Protein AF-A0A2Z6M7Z0-F1 (afdb_monomer)

Sequence (101 aa):
MLLRKYGGYLSNLRKEFLKKRKKGKLPKDARKALMDWWNIHYRWPYPTEEEKLQLSENTGLDIKQINNWFINQRKRHWKPSEDMRFAIMEGVSSTGMAGPL

InterPro domains:
  IPR001356 Homeodomain [PS50071] (17-80)
  IPR001356 Homeodomain [SM00389] (19-84)
  IPR001356 Homeodomain [cd00086] (29-81)
  IPR005539 ELK domain [PF03789] (1-18)
  IPR005539 ELK domain [PS51213] (1-17)
  IPR008422 KN homeodomain [PF05920] (37-76)
  IPR009057 Homedomain-like superfamily [SSF46689] (19-89)
  IPR017970 Homeobox, conserved site [PS00027] (55-78)
  IPR050224 Three Amino acid Loop Extension (TALE) homeobox [PTHR11850] (14-87)

pLDDT: mean 79.31, std 17.25, range [34.62, 97.5]

Mean predicted aligned error: 13.24 Å

Structure (mmCIF, N/CA/C/O backbone):
data_AF-A0A2Z6M7Z0-F1
#
_entry.id   AF-A0A2Z6M7Z0-F1
#
loop_
_atom_site.group_PDB
_atom_site.id
_atom_site.type_symbol
_atom_site.label_atom_id
_atom_site.label_alt_id
_atom_site.label_comp_id
_atom_site.label_asym_id
_atom_site.label_entity_id
_atom_site.label_seq_id
_atom_site.pdbx_PDB_ins_code
_atom_site.Cartn_x
_atom_site.Cartn_y
_atom_site.Cartn_z
_atom_site.occupancy
_atom_site.B_iso_or_equiv
_atom_site.auth_seq_id
_atom_site.auth_comp_id
_atom_site.auth_asym_id
_atom_site.auth_atom_id
_atom_site.pdbx_PDB_model_num
ATOM 1 N N . MET A 1 1 ? -25.093 21.716 33.603 1.00 57.25 1 MET A N 1
ATOM 2 C CA . MET A 1 1 ? -23.715 21.449 33.118 1.00 57.25 1 MET A CA 1
ATOM 3 C C . MET A 1 1 ? -23.687 20.173 32.281 1.00 57.25 1 MET A C 1
ATOM 5 O O . MET A 1 1 ? -23.552 19.079 32.821 1.00 57.25 1 MET A O 1
ATOM 9 N N . LEU A 1 2 ? -23.843 20.311 30.963 1.00 61.94 2 LEU A N 1
ATOM 10 C CA . LEU A 1 2 ? -23.897 19.193 30.010 1.00 61.94 2 LEU A CA 1
ATOM 11 C C . LEU A 1 2 ? -22.566 18.412 29.945 1.00 61.94 2 LEU A C 1
ATOM 13 O O . LEU A 1 2 ? -22.563 17.187 29.835 1.00 61.94 2 LEU A O 1
ATOM 17 N N . LEU A 1 3 ? -21.438 19.114 30.119 1.00 63.09 3 LEU A N 1
ATOM 18 C CA . LEU A 1 3 ? -20.089 18.538 30.083 1.00 63.09 3 LEU A CA 1
ATOM 19 C C . LEU A 1 3 ? -19.849 17.447 31.140 1.00 63.09 3 LEU A C 1
ATOM 21 O O . LEU A 1 3 ? -19.141 16.485 30.867 1.00 63.09 3 LEU A O 1
ATOM 25 N N . ARG A 1 4 ? -20.455 17.546 32.329 1.00 65.94 4 ARG A N 1
ATOM 26 C CA . ARG A 1 4 ? -20.256 16.568 33.415 1.00 65.94 4 ARG A CA 1
ATOM 27 C C . ARG A 1 4 ? -21.027 15.263 33.188 1.00 65.94 4 ARG A C 1
ATOM 29 O O . ARG A 1 4 ? -20.556 14.210 33.598 1.00 65.94 4 ARG A O 1
ATOM 36 N N . LYS A 1 5 ? -22.176 15.320 32.500 1.00 64.75 5 LYS A N 1
ATOM 37 C CA . LYS A 1 5 ? -22.994 14.137 32.173 1.00 64.75 5 LYS A CA 1
ATOM 38 C C . LYS A 1 5 ? -22.375 13.312 31.040 1.00 64.75 5 LYS A C 1
ATOM 40 O O . LYS A 1 5 ? -22.383 12.089 31.101 1.00 64.75 5 LYS A O 1
ATOM 45 N N . TYR A 1 6 ? -21.815 13.979 30.029 1.00 71.81 6 TYR A N 1
ATOM 46 C CA . TYR A 1 6 ? -21.262 13.315 28.842 1.00 71.81 6 TYR A CA 1
ATOM 47 C C . TYR A 1 6 ? -19.730 13.238 28.824 1.00 71.81 6 TYR A C 1
ATOM 49 O O . TYR A 1 6 ? -19.174 12.587 27.947 1.00 71.81 6 TYR A O 1
ATOM 57 N N . GLY A 1 7 ? -19.026 13.835 29.792 1.00 76.31 7 GLY A N 1
ATOM 58 C CA . GLY A 1 7 ? -17.558 13.852 29.840 1.00 76.31 7 GLY A CA 1
ATOM 59 C C . GLY A 1 7 ? -16.920 12.458 29.824 1.00 76.31 7 GLY A C 1
ATOM 60 O O . GLY A 1 7 ? -15.925 12.246 29.130 1.00 76.31 7 GLY A O 1
ATOM 61 N N . GLY A 1 8 ? -17.529 11.478 30.501 1.00 77.62 8 GLY A N 1
ATOM 62 C CA . GLY A 1 8 ? -17.097 10.076 30.442 1.00 77.62 8 GLY A CA 1
ATOM 63 C C . GLY A 1 8 ? -17.311 9.437 29.064 1.00 77.62 8 GLY A C 1
ATOM 64 O O . GLY A 1 8 ? -16.424 8.754 28.555 1.00 77.62 8 GLY A O 1
ATOM 65 N N . TYR A 1 9 ? -18.445 9.726 28.419 1.00 75.75 9 TYR A N 1
ATOM 66 C CA . TYR A 1 9 ? -18.757 9.243 27.071 1.00 75.75 9 TYR A CA 1
ATOM 67 C C . TYR A 1 9 ? -17.817 9.848 26.021 1.00 75.75 9 TYR A C 1
ATOM 69 O O . TYR A 1 9 ? -17.260 9.123 25.203 1.00 75.75 9 TYR A O 1
ATOM 77 N N . LEU A 1 10 ? -17.551 11.154 26.104 1.00 75.31 10 LEU A N 1
ATOM 78 C CA . LEU A 1 10 ? -16.599 11.859 25.241 1.00 75.31 10 LEU A CA 1
ATOM 79 C C . LEU A 1 10 ? -15.167 11.346 25.432 1.00 75.31 10 LEU A C 1
ATOM 81 O O . LEU A 1 10 ? -14.429 11.186 24.462 1.00 75.31 10 LEU A O 1
ATOM 85 N N . SER A 1 11 ? -14.780 11.036 26.671 1.00 75.50 11 SER A N 1
ATOM 86 C CA . SER A 1 11 ? -13.464 10.466 26.974 1.00 75.50 11 SER A CA 1
ATOM 87 C C . SER A 1 11 ? -13.308 9.052 26.412 1.00 75.50 11 SER A C 1
ATOM 89 O O . SER A 1 11 ? -12.255 8.727 25.864 1.00 75.50 11 SER A O 1
ATOM 91 N N . ASN A 1 12 ? -14.351 8.220 26.493 1.00 75.50 12 ASN A N 1
ATOM 92 C CA . ASN A 1 12 ? -14.356 6.895 25.871 1.00 75.50 12 ASN A CA 1
ATOM 93 C C . ASN A 1 12 ? -14.363 6.980 24.346 1.00 75.50 12 ASN A C 1
ATOM 95 O O . ASN A 1 12 ? -13.573 6.293 23.710 1.00 75.50 12 ASN A O 1
ATOM 99 N N . LEU A 1 13 ? -15.175 7.862 23.764 1.00 73.81 13 LEU A N 1
ATOM 100 C CA . LEU A 1 13 ? -15.220 8.073 22.321 1.00 73.81 13 LEU A CA 1
ATOM 101 C C . LEU A 1 13 ? -13.848 8.516 21.796 1.00 73.81 13 LEU A C 1
ATOM 103 O O . LEU A 1 13 ? -13.331 7.953 20.836 1.00 73.81 13 LEU A O 1
ATOM 107 N N . ARG A 1 14 ? -13.190 9.448 22.497 1.00 72.94 14 ARG A N 1
ATOM 108 C CA . ARG A 1 14 ? -11.826 9.883 22.179 1.00 72.94 14 ARG A CA 1
ATOM 109 C C . ARG A 1 14 ? -10.810 8.743 22.303 1.00 72.94 14 ARG A C 1
ATOM 111 O O . ARG A 1 14 ? -9.930 8.634 21.457 1.00 72.94 14 ARG A O 1
ATOM 118 N N . LYS A 1 15 ? -10.931 7.874 23.313 1.00 73.31 15 LYS A N 1
ATOM 119 C CA . LYS A 1 15 ? -10.087 6.672 23.452 1.00 73.31 15 LYS A CA 1
ATOM 120 C C . LYS A 1 15 ? -10.325 5.653 22.335 1.00 73.31 15 LYS A C 1
ATOM 122 O O . LYS A 1 15 ? -9.355 5.063 21.874 1.00 73.31 15 LYS A O 1
ATOM 127 N N . GLU A 1 16 ? -11.563 5.463 21.885 1.00 69.69 16 GLU A N 1
ATOM 128 C CA . GLU A 1 16 ? -11.886 4.589 20.749 1.00 69.69 16 GLU A CA 1
ATOM 129 C C . GLU A 1 16 ? -11.329 5.148 19.431 1.00 69.69 16 GLU A C 1
ATOM 131 O O . GLU A 1 16 ? -10.698 4.405 18.685 1.00 69.69 16 GLU A O 1
ATOM 136 N N . PHE A 1 17 ? -11.436 6.459 19.187 1.00 64.25 17 PHE A N 1
ATOM 137 C CA . PHE A 1 17 ? -10.803 7.100 18.023 1.00 64.25 17 PHE A CA 1
ATOM 138 C C . PHE A 1 17 ? -9.266 7.063 18.078 1.00 64.25 17 PHE A C 1
ATOM 140 O O . PHE A 1 17 ? -8.611 6.932 17.047 1.00 64.25 17 PHE A O 1
ATOM 147 N N . LEU A 1 18 ? -8.672 7.146 19.275 1.00 65.25 18 LEU A N 1
ATOM 148 C CA . LEU A 1 18 ? -7.217 7.082 19.480 1.00 65.25 18 LEU A CA 1
ATOM 149 C C . LEU A 1 18 ? -6.665 5.653 19.570 1.00 65.25 18 LEU A C 1
ATOM 151 O O . LEU A 1 18 ? -5.442 5.472 19.538 1.00 65.25 18 LEU A O 1
ATOM 155 N N . LYS A 1 19 ? -7.518 4.624 19.674 1.00 60.44 19 LYS A N 1
ATOM 156 C CA . LYS A 1 19 ? -7.095 3.222 19.588 1.00 60.44 19 LYS A CA 1
ATOM 157 C C . LYS A 1 19 ? -6.613 2.960 18.164 1.00 60.44 19 LYS A C 1
ATOM 159 O O . LYS A 1 19 ? -7.364 2.520 17.297 1.00 60.44 19 LYS A O 1
ATOM 164 N N . LYS A 1 20 ? -5.312 3.168 17.936 1.00 58.06 20 LYS A N 1
ATOM 165 C CA . LYS A 1 20 ? -4.605 2.606 16.781 1.00 58.06 20 LYS A CA 1
ATOM 166 C C . LYS A 1 20 ? -4.984 1.130 16.691 1.00 58.06 20 LYS A C 1
ATOM 168 O O . LYS A 1 20 ? -4.709 0.364 17.620 1.00 58.06 20 LYS A O 1
ATOM 173 N N . ARG A 1 21 ? -5.665 0.749 15.603 1.00 60.53 21 ARG A N 1
ATOM 174 C CA . ARG A 1 21 ? -6.108 -0.631 15.368 1.00 60.53 21 ARG A CA 1
ATOM 175 C C . ARG A 1 21 ? -4.924 -1.565 15.619 1.00 60.53 21 ARG A C 1
ATOM 177 O O . ARG A 1 21 ? -3.824 -1.311 15.126 1.00 60.53 21 ARG A O 1
ATOM 184 N N . LYS A 1 22 ? -5.140 -2.606 16.435 1.00 54.44 22 LYS A N 1
ATOM 185 C CA . LYS A 1 22 ? -4.101 -3.578 16.816 1.00 54.44 22 LYS A CA 1
ATOM 186 C C . LYS A 1 22 ? -3.305 -4.010 15.577 1.00 54.44 22 LYS A C 1
ATOM 188 O O . LYS A 1 22 ? -3.906 -4.273 14.536 1.00 54.44 22 LYS A O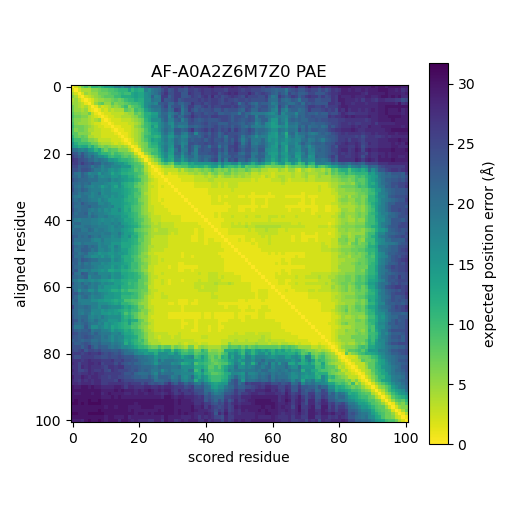 1
ATOM 193 N N . LYS A 1 23 ? -1.975 -4.115 15.723 1.00 56.62 23 LYS A N 1
ATOM 194 C CA . LYS A 1 23 ? -1.034 -4.740 14.770 1.00 56.62 23 LYS A CA 1
ATOM 195 C C . LYS A 1 23 ? -1.535 -6.151 14.424 1.00 56.62 23 LYS A C 1
ATOM 197 O O . LYS A 1 23 ? -1.204 -7.125 15.088 1.00 56.62 23 LYS A O 1
ATOM 202 N N . GLY A 1 24 ? -2.390 -6.243 13.420 1.00 65.94 24 GLY A N 1
ATOM 203 C CA . GLY A 1 24 ? -2.944 -7.473 12.878 1.00 65.94 24 GLY A CA 1
ATOM 204 C C . GLY A 1 24 ? -2.788 -7.472 11.365 1.00 65.94 24 GLY A C 1
ATOM 205 O O . GLY A 1 24 ? -2.361 -6.479 10.771 1.00 65.94 24 GLY A O 1
ATOM 206 N N . LYS A 1 25 ? -3.120 -8.596 10.725 1.00 74.19 25 LYS A N 1
ATOM 207 C CA . LYS A 1 25 ? -3.183 -8.674 9.259 1.00 74.19 25 LYS A CA 1
ATOM 208 C C . LYS A 1 25 ? -4.086 -7.548 8.733 1.00 74.19 25 LYS A C 1
ATOM 210 O O . LYS A 1 25 ? -5.109 -7.251 9.346 1.00 74.19 25 LYS A O 1
ATOM 215 N N . LEU A 1 26 ? -3.716 -6.952 7.596 1.00 84.75 26 LEU A N 1
ATOM 216 C CA . LEU A 1 26 ? -4.537 -5.923 6.948 1.00 84.75 26 LEU A CA 1
ATOM 217 C C . LEU A 1 26 ? -5.978 -6.429 6.724 1.00 84.75 26 LEU A C 1
ATOM 219 O O . LEU A 1 26 ? -6.152 -7.636 6.478 1.00 84.75 26 LEU A O 1
ATOM 223 N N . PRO A 1 27 ? -6.995 -5.546 6.779 1.00 88.38 27 PRO A N 1
ATOM 224 C CA . PRO A 1 27 ? -8.363 -5.886 6.391 1.00 88.38 27 PRO A CA 1
ATOM 225 C C . PRO A 1 27 ? -8.398 -6.588 5.026 1.00 88.38 27 PRO A C 1
ATOM 227 O O . PRO A 1 27 ? -7.548 -6.330 4.170 1.00 88.38 27 PRO A O 1
ATOM 230 N N . LYS A 1 28 ? -9.341 -7.519 4.824 1.00 87.44 28 LYS A N 1
ATOM 231 C CA . LYS A 1 28 ? -9.428 -8.284 3.567 1.00 87.44 28 LYS A CA 1
ATOM 232 C C . LYS A 1 28 ? -9.636 -7.362 2.365 1.00 87.44 28 LYS A C 1
ATOM 234 O O . LYS A 1 28 ? -8.917 -7.516 1.384 1.00 87.44 28 LYS A O 1
ATOM 239 N N . ASP A 1 29 ? -10.510 -6.375 2.508 1.00 89.81 29 ASP A N 1
ATOM 240 C CA . ASP A 1 29 ? -10.848 -5.429 1.440 1.00 89.81 29 ASP A CA 1
ATOM 241 C C . ASP A 1 29 ? -9.659 -4.527 1.101 1.00 89.81 29 ASP A C 1
ATOM 243 O O . ASP A 1 29 ? -9.281 -4.405 -0.060 1.00 89.81 29 ASP A O 1
ATOM 247 N N . ALA A 1 30 ? -8.967 -4.021 2.128 1.00 92.62 30 ALA A N 1
ATOM 248 C CA . ALA A 1 30 ? -7.729 -3.266 1.954 1.00 92.62 30 ALA A CA 1
ATOM 249 C C . ALA A 1 30 ? -6.656 -4.079 1.211 1.00 92.62 30 ALA A C 1
ATOM 251 O O . ALA A 1 30 ? -6.002 -3.578 0.302 1.00 92.62 30 ALA A O 1
ATOM 252 N N . ARG A 1 31 ? -6.491 -5.366 1.553 1.00 93.19 31 ARG A N 1
ATOM 253 C CA . ARG A 1 31 ? -5.564 -6.253 0.833 1.00 93.19 31 ARG A CA 1
ATOM 254 C C . ARG A 1 31 ? -5.988 -6.457 -0.620 1.00 93.19 31 ARG A C 1
ATOM 256 O O . ARG A 1 31 ? -5.111 -6.523 -1.473 1.00 93.19 31 ARG A O 1
ATOM 263 N N . LYS A 1 32 ? -7.291 -6.588 -0.887 1.00 95.44 32 LYS A N 1
ATOM 264 C CA . LYS A 1 32 ? -7.810 -6.752 -2.247 1.00 95.44 32 LYS A CA 1
ATOM 265 C C . LYS A 1 32 ? -7.465 -5.531 -3.099 1.00 95.44 32 LYS A C 1
ATOM 267 O O . LYS A 1 32 ? -6.844 -5.706 -4.133 1.00 95.44 32 LYS A O 1
ATOM 272 N N . ALA A 1 33 ? -7.745 -4.323 -2.612 1.00 95.62 33 ALA A N 1
ATOM 273 C CA . ALA A 1 33 ? -7.421 -3.088 -3.328 1.00 95.62 33 ALA A CA 1
ATOM 274 C C . ALA A 1 33 ? -5.917 -2.957 -3.638 1.00 95.62 33 ALA A C 1
ATOM 276 O O . ALA A 1 33 ? -5.535 -2.640 -4.761 1.00 95.62 33 ALA A O 1
ATOM 277 N N . LEU A 1 34 ? -5.052 -3.276 -2.666 1.00 96.69 34 LEU A N 1
ATOM 278 C CA . LEU A 1 34 ? -3.599 -3.275 -2.877 1.00 96.69 34 LEU A CA 1
ATOM 279 C C . LEU A 1 34 ? -3.155 -4.321 -3.914 1.00 96.69 34 LEU A C 1
ATOM 281 O O . LEU A 1 34 ? -2.260 -4.049 -4.713 1.00 96.69 34 LEU A O 1
ATOM 285 N N . MET A 1 35 ? -3.779 -5.504 -3.924 1.00 96.56 35 MET A N 1
ATOM 286 C CA . MET A 1 35 ? -3.505 -6.535 -4.931 1.00 96.56 35 MET A CA 1
ATOM 287 C C . MET A 1 35 ? -4.022 -6.170 -6.317 1.00 96.56 35 MET A C 1
ATOM 289 O O . MET A 1 35 ? -3.355 -6.470 -7.301 1.00 96.56 35 MET A O 1
ATOM 293 N N . ASP A 1 36 ? -5.176 -5.517 -6.405 1.00 97.38 36 ASP A N 1
ATOM 294 C CA . ASP A 1 36 ? -5.731 -5.066 -7.678 1.00 97.38 36 ASP A CA 1
ATOM 295 C C . ASP A 1 36 ? -4.767 -4.062 -8.335 1.00 97.38 36 ASP A C 1
ATOM 297 O O . ASP A 1 36 ? -4.366 -4.262 -9.482 1.00 97.38 36 ASP A O 1
ATOM 301 N N . TRP A 1 37 ? -4.282 -3.066 -7.578 1.00 97.50 37 TRP A N 1
ATOM 302 C CA . TRP A 1 37 ? -3.255 -2.137 -8.070 1.00 97.50 37 TRP A CA 1
ATOM 303 C C . TRP A 1 37 ? -1.960 -2.871 -8.454 1.00 97.50 37 TRP A C 1
ATOM 305 O O . TRP A 1 37 ? -1.397 -2.624 -9.520 1.00 97.50 37 TRP A O 1
ATOM 315 N N . TRP A 1 38 ? -1.507 -3.809 -7.613 1.00 96.62 38 TRP A N 1
ATOM 316 C CA . TRP A 1 38 ? -0.299 -4.607 -7.846 1.00 96.62 38 TRP A CA 1
ATOM 317 C C . TRP A 1 38 ? -0.343 -5.395 -9.155 1.00 96.62 38 TRP A C 1
ATOM 319 O O . TRP A 1 38 ? 0.652 -5.441 -9.871 1.00 96.62 38 TRP A O 1
ATOM 329 N N . ASN A 1 39 ? -1.475 -6.028 -9.461 1.00 95.50 39 ASN A N 1
ATOM 330 C CA . ASN A 1 39 ? -1.621 -6.851 -10.659 1.00 95.50 39 ASN A CA 1
ATOM 331 C C . ASN A 1 39 ? -1.564 -6.002 -11.932 1.00 95.50 39 ASN A C 1
ATOM 333 O O . ASN A 1 39 ? -0.935 -6.410 -12.905 1.00 95.50 39 ASN A O 1
ATOM 337 N N . ILE A 1 40 ? -2.163 -4.808 -11.900 1.00 96.19 40 ILE A N 1
ATOM 338 C CA . ILE A 1 40 ? -2.111 -3.845 -13.009 1.00 96.19 40 ILE A CA 1
ATOM 339 C C . ILE A 1 40 ? -0.668 -3.366 -13.229 1.00 96.19 40 ILE A C 1
ATOM 341 O O . ILE A 1 40 ? -0.197 -3.300 -14.362 1.00 96.19 40 ILE A O 1
ATOM 345 N N . HIS A 1 41 ? 0.065 -3.110 -12.144 1.00 95.12 41 HIS A N 1
ATOM 346 C CA . HIS A 1 41 ? 1.422 -2.558 -12.178 1.00 95.12 41 HIS A CA 1
ATOM 347 C C . HIS A 1 41 ? 2.511 -3.610 -11.939 1.00 95.12 41 HIS A C 1
ATOM 349 O O . HIS A 1 41 ? 3.615 -3.272 -11.519 1.00 95.12 41 HIS A O 1
ATOM 355 N N . TYR A 1 42 ? 2.246 -4.892 -12.217 1.00 92.88 42 TYR A N 1
ATOM 356 C CA . TYR A 1 42 ? 3.180 -5.973 -11.873 1.00 92.88 42 TYR A CA 1
ATOM 357 C C . TYR A 1 42 ? 4.555 -5.800 -12.528 1.00 92.88 42 TYR A C 1
ATOM 359 O O . TYR A 1 42 ? 5.580 -6.168 -11.950 1.00 92.88 42 TYR A O 1
ATOM 367 N N . ARG A 1 43 ? 4.580 -5.209 -13.730 1.00 89.31 43 ARG A N 1
ATOM 368 C CA . ARG A 1 43 ? 5.819 -4.905 -14.445 1.00 89.31 43 ARG A CA 1
ATOM 369 C C . ARG A 1 43 ? 6.672 -3.931 -13.632 1.00 89.31 43 ARG A C 1
ATOM 371 O O . ARG A 1 43 ? 7.818 -4.251 -13.355 1.00 89.31 43 ARG A O 1
ATOM 378 N N . TRP A 1 44 ? 6.107 -2.815 -13.172 1.00 91.81 44 TRP A N 1
ATOM 379 C CA . TRP A 1 44 ? 6.807 -1.808 -12.367 1.00 91.81 44 TRP A CA 1
ATOM 380 C C . TRP A 1 44 ? 6.010 -1.435 -11.103 1.00 91.81 44 TRP A C 1
ATOM 382 O O . TRP A 1 44 ? 5.318 -0.417 -11.074 1.00 91.81 44 TRP A O 1
ATOM 392 N N . PRO A 1 45 ? 6.090 -2.243 -10.030 1.00 94.75 45 PRO A N 1
ATOM 393 C CA . PRO A 1 45 ? 5.208 -2.110 -8.872 1.00 94.75 45 PRO A CA 1
ATOM 394 C C . PRO A 1 45 ? 5.733 -1.078 -7.861 1.00 94.75 45 PRO A C 1
ATOM 396 O O . PRO A 1 45 ? 5.971 -1.385 -6.683 1.00 94.75 45 PRO A O 1
ATOM 399 N N . TYR A 1 46 ? 5.950 0.149 -8.330 1.00 95.38 46 TYR A N 1
ATOM 400 C CA . TYR A 1 46 ? 6.369 1.305 -7.540 1.00 95.38 46 TYR A CA 1
ATOM 401 C C . TYR A 1 46 ? 5.305 2.399 -7.661 1.00 95.38 46 TYR A C 1
ATOM 403 O O . TYR A 1 46 ? 5.373 3.180 -8.604 1.00 95.3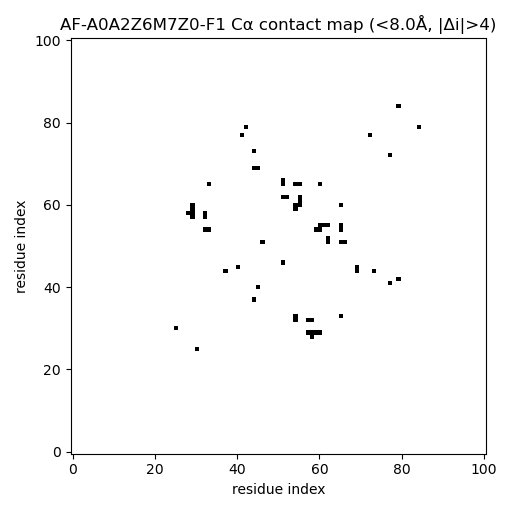8 46 TYR A O 1
ATOM 411 N N . PRO A 1 47 ? 4.328 2.446 -6.738 1.00 95.56 47 PRO A N 1
ATOM 412 C CA . PRO A 1 47 ? 3.297 3.474 -6.783 1.00 95.56 47 PRO A CA 1
ATOM 413 C C . PRO A 1 47 ? 3.900 4.861 -6.543 1.00 95.56 47 PRO A C 1
ATOM 415 O O . PRO A 1 47 ? 4.814 4.994 -5.714 1.00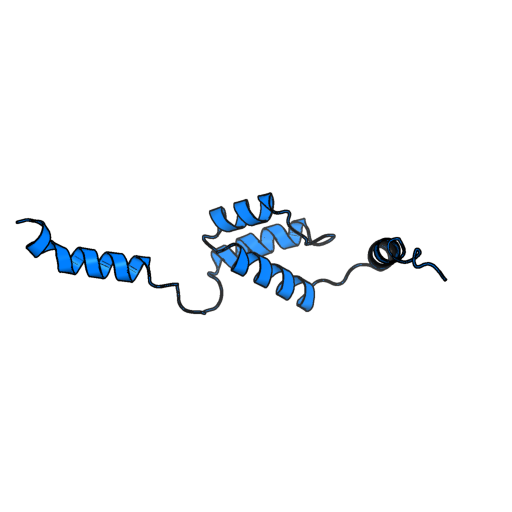 95.56 47 PRO A O 1
ATOM 418 N N . THR A 1 48 ? 3.374 5.879 -7.225 1.00 96.94 48 THR A N 1
ATOM 419 C CA . THR A 1 48 ? 3.708 7.289 -6.965 1.00 96.94 48 THR A CA 1
ATOM 420 C C . THR A 1 48 ? 3.152 7.747 -5.614 1.00 96.94 48 THR A C 1
ATOM 422 O O . THR A 1 48 ? 2.413 7.020 -4.943 1.00 96.94 48 THR A O 1
ATOM 425 N N . GLU A 1 49 ? 3.518 8.949 -5.166 1.00 95.38 49 GLU A N 1
ATOM 426 C CA . GLU A 1 49 ? 2.971 9.499 -3.919 1.00 95.38 49 GLU A CA 1
ATOM 427 C C . GLU A 1 49 ? 1.456 9.728 -4.013 1.00 95.38 49 GLU A C 1
ATOM 429 O O . GLU A 1 49 ? 0.725 9.418 -3.071 1.00 95.38 49 GLU A O 1
ATOM 434 N N . GLU A 1 50 ? 0.967 10.165 -5.173 1.00 96.19 50 GLU A N 1
ATOM 435 C CA . GLU A 1 50 ? -0.460 10.344 -5.450 1.00 96.19 50 GLU A CA 1
ATOM 436 C C . GLU A 1 50 ? -1.206 9.007 -5.402 1.00 96.19 50 GLU A C 1
ATOM 438 O O . GLU A 1 50 ? -2.256 8.903 -4.769 1.00 96.19 50 GLU A O 1
ATOM 443 N N . GLU A 1 51 ? -0.650 7.951 -6.000 1.00 96.50 51 GLU A N 1
ATOM 444 C CA . GLU A 1 51 ? -1.261 6.618 -5.965 1.00 96.50 51 GLU A CA 1
ATOM 445 C C . GLU A 1 51 ? -1.273 6.034 -4.549 1.00 96.50 51 GLU A C 1
ATOM 447 O O . GLU A 1 51 ? -2.255 5.415 -4.133 1.00 96.50 51 GLU A O 1
ATOM 452 N N . LYS A 1 52 ? -0.211 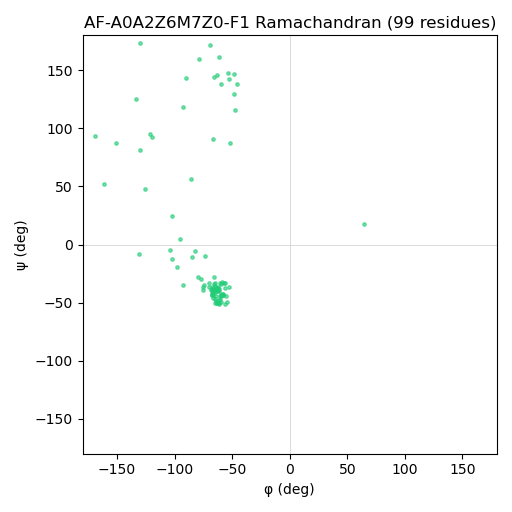6.258 -3.763 1.00 96.44 52 LYS A N 1
ATOM 453 C CA . LYS A 1 52 ? -0.196 5.877 -2.342 1.00 96.44 52 LYS A CA 1
ATOM 454 C C . LYS A 1 52 ? -1.288 6.605 -1.566 1.00 96.44 52 LYS A C 1
ATOM 456 O O . LYS A 1 52 ? -1.921 5.980 -0.714 1.00 96.44 52 LYS A O 1
ATOM 461 N N . LEU A 1 53 ? -1.515 7.888 -1.854 1.00 95.31 53 LEU A N 1
ATOM 462 C CA . LEU A 1 53 ? -2.571 8.673 -1.220 1.00 95.31 53 LEU A CA 1
ATOM 463 C C . LEU A 1 53 ? -3.959 8.138 -1.580 1.00 95.31 53 LEU A C 1
ATOM 465 O O . LEU A 1 53 ? -4.747 7.857 -0.680 1.00 95.31 53 LEU A O 1
ATOM 469 N N . GLN A 1 54 ? -4.218 7.869 -2.860 1.00 96.38 54 GLN A N 1
ATOM 470 C CA . GLN A 1 54 ? -5.474 7.258 -3.310 1.00 96.38 54 GLN A CA 1
ATOM 471 C C . GLN A 1 54 ? -5.709 5.886 -2.662 1.00 96.38 54 GLN A C 1
ATOM 473 O O . GLN A 1 54 ? -6.807 5.574 -2.204 1.00 96.38 54 GLN A O 1
ATOM 478 N N . LEU A 1 55 ? -4.669 5.053 -2.566 1.00 95.62 55 LEU A N 1
ATOM 479 C CA . LEU A 1 55 ? -4.755 3.763 -1.881 1.00 95.62 55 LEU A CA 1
ATOM 480 C C . LEU A 1 55 ? -5.024 3.937 -0.379 1.00 95.62 55 LEU A C 1
ATOM 482 O O . LEU A 1 55 ? -5.764 3.140 0.198 1.00 95.62 55 LEU A O 1
ATOM 486 N N . SER A 1 56 ? -4.468 4.968 0.257 1.00 94.12 56 SER A N 1
ATOM 487 C CA . SER A 1 56 ? -4.734 5.311 1.662 1.00 94.12 56 SER A CA 1
ATOM 488 C C . SER A 1 56 ? -6.190 5.695 1.871 1.00 94.12 56 SER A C 1
ATOM 490 O O . SER A 1 56 ? -6.846 5.127 2.744 1.00 94.12 56 SER A O 1
ATOM 492 N N . GLU A 1 57 ? -6.721 6.584 1.035 1.00 93.62 57 GLU A N 1
ATOM 493 C CA . GLU A 1 57 ? -8.124 7.003 1.075 1.00 93.62 57 GLU A CA 1
ATOM 494 C C . GLU A 1 57 ? -9.072 5.819 0.857 1.00 93.62 57 GLU A C 1
ATOM 496 O O . GLU A 1 57 ? -9.986 5.598 1.651 1.00 93.62 57 GLU A O 1
ATOM 501 N N . ASN A 1 58 ? -8.794 4.986 -0.149 1.00 93.25 58 ASN A N 1
ATOM 502 C CA . ASN A 1 58 ? -9.645 3.849 -0.503 1.00 93.25 58 ASN A CA 1
ATOM 503 C C . ASN A 1 58 ? -9.614 2.720 0.536 1.00 93.25 58 ASN A C 1
ATOM 505 O O . ASN A 1 58 ? -10.605 2.015 0.725 1.00 93.25 58 ASN A O 1
ATOM 509 N N . THR A 1 59 ? -8.472 2.499 1.195 1.00 92.44 59 THR A N 1
ATOM 510 C CA . THR A 1 59 ? -8.298 1.370 2.128 1.00 92.44 59 THR A CA 1
ATOM 511 C C . THR A 1 59 ? -8.379 1.756 3.604 1.00 92.44 59 THR A C 1
ATOM 513 O O . THR A 1 59 ? -8.456 0.868 4.461 1.00 92.44 59 THR A O 1
ATOM 516 N N . GLY A 1 60 ? -8.335 3.054 3.918 1.00 91.25 60 GLY A N 1
ATOM 517 C CA . GLY A 1 60 ? -8.214 3.577 5.280 1.00 91.25 60 GLY A CA 1
ATOM 518 C C . GLY A 1 60 ? -6.894 3.208 5.966 1.00 91.25 60 GLY A C 1
ATOM 519 O O . GLY A 1 60 ? -6.814 3.216 7.197 1.00 91.25 60 GLY A O 1
ATOM 520 N N . LEU A 1 61 ? -5.881 2.800 5.196 1.00 92.12 61 LEU A N 1
ATOM 521 C CA . LEU A 1 61 ? -4.556 2.460 5.703 1.00 92.12 61 LEU A CA 1
ATOM 522 C C . LEU A 1 61 ? -3.657 3.687 5.712 1.00 92.12 61 LEU A C 1
ATOM 524 O O . LEU A 1 61 ? -3.659 4.466 4.773 1.00 92.12 61 LEU A O 1
ATOM 528 N N . ASP A 1 62 ? -2.806 3.790 6.728 1.00 91.44 62 ASP A N 1
ATOM 529 C CA . ASP A 1 62 ? -1.751 4.799 6.742 1.00 91.44 62 ASP A CA 1
ATOM 530 C C . ASP A 1 62 ? -0.764 4.564 5.583 1.00 91.44 62 ASP A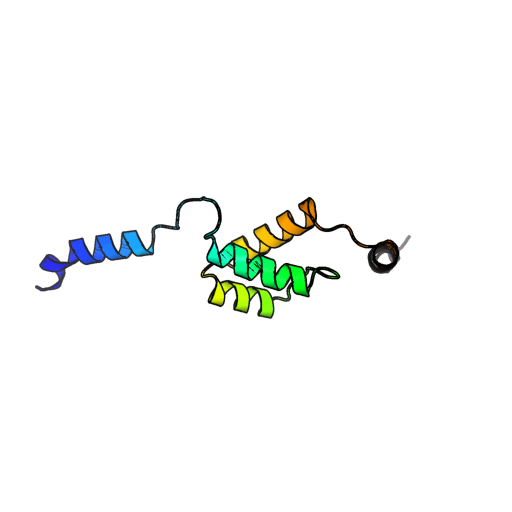 C 1
ATOM 532 O O . ASP A 1 62 ? -0.424 3.418 5.256 1.00 91.44 62 ASP A O 1
ATOM 536 N N . ILE A 1 63 ? -0.223 5.643 5.017 1.00 91.81 63 ILE A N 1
ATOM 537 C CA . ILE A 1 63 ? 0.764 5.616 3.927 1.00 91.81 63 ILE A CA 1
ATOM 538 C C . ILE A 1 63 ? 1.951 4.720 4.291 1.00 91.81 63 ILE A C 1
ATOM 540 O O . ILE A 1 63 ? 2.453 3.947 3.472 1.00 91.81 63 ILE A O 1
ATOM 544 N N . LYS A 1 64 ? 2.365 4.722 5.564 1.00 90.75 64 LYS A N 1
ATOM 545 C CA . LYS A 1 64 ? 3.410 3.817 6.061 1.00 90.75 64 LYS A CA 1
ATOM 546 C C . LYS A 1 64 ? 3.032 2.339 5.924 1.00 90.75 64 LYS A C 1
ATOM 548 O O . LYS A 1 64 ? 3.897 1.509 5.641 1.00 90.75 64 LYS A O 1
ATOM 553 N N . GLN A 1 65 ? 1.772 1.976 6.156 1.00 93.00 65 GLN A N 1
ATOM 554 C CA . GLN A 1 65 ? 1.297 0.598 6.002 1.00 93.00 65 GLN A CA 1
ATOM 555 C C . GLN A 1 65 ? 1.288 0.183 4.530 1.00 93.00 65 GLN A C 1
ATOM 557 O O . GLN A 1 65 ? 1.703 -0.936 4.230 1.00 93.00 65 GLN A O 1
ATOM 562 N N . ILE A 1 66 ? 0.901 1.092 3.636 1.00 94.94 66 ILE A N 1
ATOM 563 C CA . ILE A 1 66 ? 0.931 0.892 2.182 1.00 94.94 66 ILE A CA 1
ATOM 564 C C . ILE A 1 66 ? 2.369 0.690 1.702 1.00 94.94 66 ILE A C 1
ATOM 566 O O . ILE A 1 66 ? 2.673 -0.330 1.084 1.00 94.94 66 ILE A O 1
ATOM 570 N N . ASN A 1 67 ? 3.286 1.580 2.088 1.00 94.81 67 ASN A N 1
ATOM 571 C CA . ASN A 1 67 ? 4.712 1.463 1.772 1.00 94.81 67 ASN A CA 1
ATOM 572 C C . ASN A 1 67 ? 5.289 0.118 2.231 1.00 94.81 67 ASN A C 1
ATOM 574 O O . ASN A 1 67 ? 5.911 -0.605 1.451 1.00 94.81 67 ASN A O 1
ATOM 578 N N . ASN A 1 68 ? 5.032 -0.259 3.485 1.00 94.62 68 ASN A N 1
ATOM 579 C CA . ASN A 1 68 ? 5.486 -1.540 4.023 1.00 94.62 68 ASN A CA 1
ATOM 580 C C . ASN A 1 68 ? 4.881 -2.732 3.283 1.00 94.62 68 ASN A C 1
ATOM 582 O O . ASN A 1 68 ? 5.551 -3.754 3.120 1.00 94.62 68 ASN A O 1
ATOM 586 N N . TRP A 1 69 ? 3.623 -2.634 2.857 1.00 95.75 69 TRP A N 1
ATOM 587 C CA . TRP A 1 69 ? 2.987 -3.688 2.087 1.00 95.75 69 TRP A CA 1
ATOM 588 C C . TRP A 1 69 ? 3.678 -3.861 0.736 1.00 95.75 69 TRP A C 1
ATOM 590 O O . TRP A 1 69 ? 4.118 -4.968 0.444 1.00 95.75 69 TRP A O 1
ATOM 600 N N . PHE A 1 70 ? 3.890 -2.782 -0.023 1.00 96.69 70 PHE A N 1
ATOM 601 C CA . PHE A 1 70 ? 4.543 -2.845 -1.335 1.00 96.69 70 PHE A CA 1
ATOM 602 C C . PHE A 1 70 ? 5.996 -3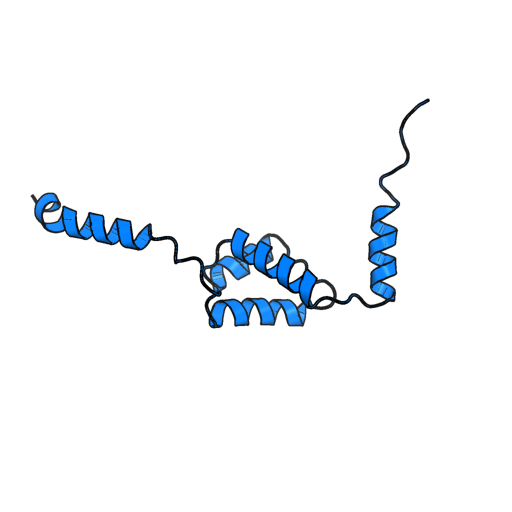.317 -1.266 1.00 96.69 70 PHE A C 1
ATOM 604 O O . PHE A 1 70 ? 6.413 -4.133 -2.088 1.00 96.69 70 PHE A O 1
ATOM 611 N N . ILE A 1 71 ? 6.759 -2.880 -0.259 1.00 94.88 71 ILE A N 1
ATOM 612 C CA . ILE A 1 71 ? 8.128 -3.370 -0.026 1.00 94.88 71 ILE A CA 1
ATOM 613 C C . ILE A 1 71 ? 8.121 -4.886 0.207 1.00 94.88 71 ILE A C 1
ATOM 615 O O . ILE A 1 71 ? 8.873 -5.626 -0.431 1.00 94.88 71 ILE A O 1
ATOM 619 N N . ASN A 1 72 ? 7.254 -5.367 1.102 1.00 95.06 72 ASN A N 1
ATOM 620 C CA . ASN A 1 72 ? 7.158 -6.794 1.399 1.00 95.06 72 ASN A CA 1
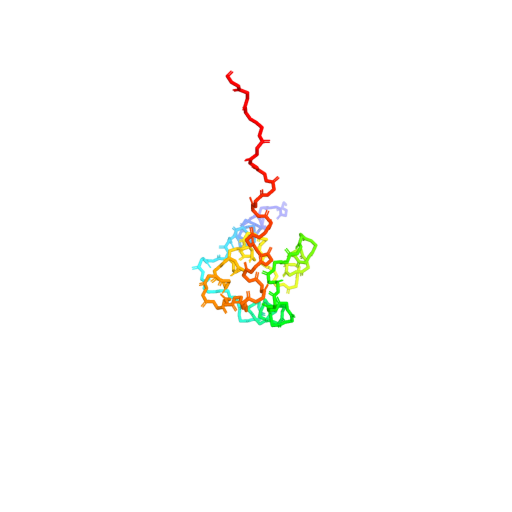ATOM 621 C C . ASN A 1 72 ? 6.623 -7.600 0.211 1.00 95.06 72 ASN A C 1
ATOM 623 O O . ASN A 1 72 ? 7.077 -8.722 -0.013 1.00 95.06 72 ASN A O 1
ATOM 627 N N . GLN A 1 73 ? 5.683 -7.038 -0.546 1.00 96.00 73 GLN A N 1
ATOM 628 C CA . GLN A 1 73 ? 5.082 -7.674 -1.708 1.00 96.00 73 GLN A CA 1
ATOM 629 C C . GLN A 1 73 ? 6.113 -7.844 -2.829 1.00 96.00 73 GLN A C 1
ATOM 631 O O . GLN A 1 73 ? 6.277 -8.961 -3.321 1.00 96.00 73 GLN A O 1
ATOM 636 N N . ARG A 1 74 ? 6.901 -6.799 -3.139 1.00 95.94 74 ARG A N 1
ATOM 637 C CA . ARG A 1 74 ? 8.047 -6.893 -4.063 1.00 95.94 74 ARG A CA 1
ATOM 638 C C . ARG A 1 74 ? 9.037 -7.954 -3.634 1.00 95.94 74 ARG A C 1
ATOM 640 O O . ARG A 1 74 ? 9.325 -8.858 -4.411 1.00 95.94 74 ARG A O 1
ATOM 647 N N . LYS A 1 75 ? 9.476 -7.914 -2.376 1.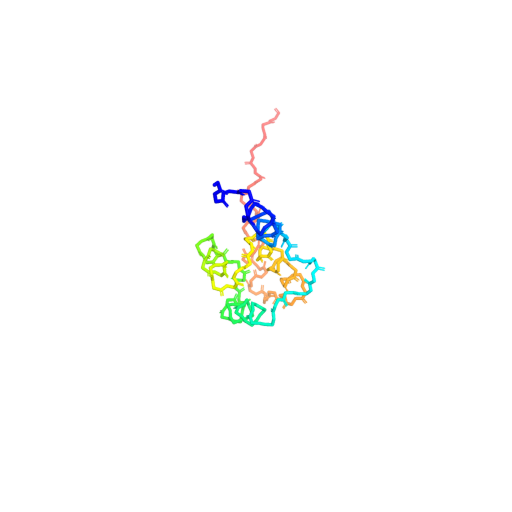00 92.88 75 LYS A N 1
ATOM 648 C CA . LYS A 1 75 ? 10.444 -8.883 -1.847 1.00 92.88 75 LYS A CA 1
ATOM 649 C C . LYS A 1 75 ? 9.983 -10.341 -1.989 1.00 92.88 75 LYS A C 1
ATOM 651 O O . LYS A 1 75 ? 10.818 -11.225 -2.138 1.00 92.88 75 LYS A O 1
ATOM 656 N N . ARG A 1 76 ? 8.676 -10.605 -1.895 1.00 94.00 76 ARG A N 1
ATOM 657 C CA . ARG A 1 76 ? 8.117 -11.968 -1.913 1.00 94.00 76 ARG A CA 1
ATOM 658 C C . ARG A 1 76 ? 7.708 -12.451 -3.302 1.00 94.00 76 ARG A C 1
ATOM 660 O O . ARG A 1 76 ? 7.808 -13.644 -3.568 1.00 94.00 76 ARG A O 1
ATOM 667 N N . HIS A 1 77 ? 7.206 -11.557 -4.152 1.00 93.50 77 HIS A N 1
ATOM 668 C CA . HIS A 1 77 ? 6.445 -11.946 -5.345 1.00 93.50 77 HIS A CA 1
ATOM 669 C C . HIS A 1 77 ? 6.900 -11.273 -6.640 1.00 93.50 77 HIS A C 1
ATOM 671 O O . HIS A 1 77 ? 6.422 -11.654 -7.710 1.00 93.50 77 HIS A O 1
ATOM 677 N N . TRP A 1 78 ? 7.800 -10.292 -6.581 1.00 92.50 78 TRP A N 1
ATOM 678 C CA . TRP A 1 78 ? 8.277 -9.627 -7.786 1.00 92.50 78 TRP A CA 1
ATOM 679 C C . TRP A 1 78 ? 9.548 -10.285 -8.307 1.00 92.50 78 TRP A C 1
ATOM 681 O O . TRP A 1 78 ? 10.571 -10.329 -7.624 1.00 92.50 78 TRP A O 1
ATOM 691 N N . LYS A 1 79 ? 9.454 -10.810 -9.528 1.00 87.44 79 LYS A N 1
ATOM 692 C CA . LYS A 1 79 ? 10.571 -11.367 -10.286 1.00 87.44 79 LYS A CA 1
ATOM 693 C C . LYS A 1 79 ? 10.660 -10.578 -11.594 1.00 87.44 79 LYS A C 1
ATOM 695 O O . LYS A 1 79 ? 9.902 -10.890 -12.510 1.00 87.44 79 LYS A O 1
ATOM 700 N N . PRO A 1 80 ? 11.500 -9.531 -11.671 1.00 78.25 80 PRO A N 1
ATOM 701 C CA . PRO A 1 80 ? 11.653 -8.777 -12.908 1.00 78.25 80 PRO A CA 1
ATOM 702 C C . PRO A 1 80 ? 12.142 -9.707 -14.025 1.00 78.25 80 PRO A C 1
ATOM 704 O O . PRO A 1 80 ? 13.006 -10.558 -13.787 1.00 78.25 80 PRO A O 1
ATOM 707 N N . SER A 1 81 ? 11.570 -9.558 -15.222 1.00 73.00 81 SER A N 1
ATOM 708 C CA . SER A 1 81 ? 12.038 -10.252 -16.426 1.00 73.00 81 SER A CA 1
ATOM 709 C C . SER A 1 81 ? 13.478 -9.853 -16.753 1.00 73.00 81 SER A C 1
ATOM 711 O O . SER A 1 81 ? 13.969 -8.824 -16.283 1.00 73.00 81 SER A O 1
ATOM 713 N N . GLU A 1 82 ? 14.164 -10.662 -17.556 1.00 68.06 82 GLU A N 1
ATOM 714 C CA . GLU A 1 82 ? 15.570 -10.444 -17.915 1.00 68.06 82 GLU A CA 1
ATOM 715 C C . GLU A 1 82 ? 15.799 -9.052 -18.531 1.00 68.06 82 GLU A C 1
ATOM 717 O O . GLU A 1 82 ? 16.645 -8.311 -18.038 1.00 68.06 82 GLU A O 1
ATOM 722 N N . ASP A 1 83 ? 14.925 -8.611 -19.442 1.00 65.00 83 ASP A N 1
ATOM 723 C CA . ASP A 1 83 ? 14.943 -7.256 -20.025 1.00 65.00 83 ASP A CA 1
ATOM 724 C C . ASP A 1 83 ? 14.847 -6.129 -18.982 1.00 65.00 83 ASP A C 1
ATOM 726 O O . ASP A 1 83 ? 15.427 -5.055 -19.130 1.00 65.00 83 ASP A O 1
ATOM 730 N N . MET A 1 84 ? 14.117 -6.359 -17.889 1.00 65.94 84 MET A N 1
ATOM 731 C CA . MET A 1 84 ? 13.965 -5.375 -16.819 1.00 65.94 84 MET A CA 1
ATOM 732 C C . MET A 1 84 ? 15.175 -5.356 -15.879 1.00 65.94 84 MET A C 1
ATOM 734 O O . MET A 1 84 ? 15.486 -4.314 -15.302 1.00 65.94 84 MET A O 1
ATOM 738 N N . ARG A 1 85 ? 15.883 -6.481 -15.731 1.00 63.81 85 ARG A N 1
ATOM 739 C CA . ARG A 1 85 ? 17.134 -6.530 -14.959 1.00 63.81 85 ARG A CA 1
ATOM 740 C C . ARG A 1 85 ? 18.201 -5.633 -15.582 1.00 63.81 85 ARG A C 1
ATOM 742 O O . ARG A 1 85 ? 18.908 -4.962 -14.834 1.00 63.81 85 ARG A O 1
ATOM 749 N N . PHE A 1 86 ? 18.262 -5.576 -16.913 1.00 61.25 86 PHE A N 1
ATOM 750 C CA . PHE A 1 86 ? 19.151 -4.664 -17.635 1.00 61.25 86 PHE A CA 1
ATOM 751 C C . PHE A 1 86 ? 18.803 -3.195 -17.362 1.00 61.25 86 PHE A C 1
ATOM 753 O O . PHE A 1 86 ? 19.666 -2.452 -16.901 1.00 61.25 86 PHE A O 1
ATOM 760 N N . ALA A 1 87 ? 17.530 -2.803 -17.494 1.00 63.34 87 ALA A N 1
ATOM 761 C CA . ALA A 1 87 ? 17.090 -1.428 -17.223 1.00 63.34 87 ALA A CA 1
ATOM 762 C C . ALA A 1 87 ? 17.337 -0.969 -15.768 1.00 63.34 87 ALA A C 1
ATOM 764 O O . ALA A 1 87 ? 17.617 0.201 -15.517 1.00 63.34 87 ALA A O 1
ATOM 765 N N . ILE A 1 88 ? 17.252 -1.883 -14.792 1.00 65.19 88 ILE A N 1
ATOM 766 C CA . ILE A 1 88 ? 17.534 -1.577 -13.380 1.00 65.19 88 ILE A CA 1
ATOM 767 C C . ILE A 1 88 ? 19.046 -1.431 -13.122 1.00 65.19 88 ILE A C 1
ATOM 769 O O . ILE A 1 88 ? 19.428 -0.607 -12.292 1.00 65.19 88 ILE A O 1
ATOM 773 N N . MET A 1 89 ? 19.906 -2.198 -13.809 1.00 60.19 89 MET A N 1
ATOM 774 C CA . MET A 1 89 ? 21.365 -2.075 -13.662 1.00 60.19 89 MET A CA 1
ATOM 775 C C . MET A 1 89 ? 21.936 -0.842 -14.374 1.00 60.19 89 MET A C 1
ATOM 777 O O . MET A 1 89 ? 22.811 -0.186 -13.811 1.00 60.19 89 MET A O 1
ATOM 781 N N . GLU A 1 90 ? 21.413 -0.462 -15.542 1.00 57.09 90 GLU A N 1
ATOM 782 C CA . GLU A 1 90 ? 21.887 0.730 -16.267 1.00 57.09 90 GLU A CA 1
ATOM 783 C C . GLU A 1 90 ? 21.592 2.046 -15.523 1.00 57.09 90 GLU A C 1
ATOM 785 O O . GLU A 1 90 ? 22.377 2.989 -15.608 1.00 57.09 90 GLU A O 1
ATOM 790 N N . GLY A 1 91 ? 20.533 2.097 -14.705 1.00 53.41 91 GLY A N 1
ATOM 791 C CA . GLY A 1 91 ? 20.215 3.260 -13.864 1.00 53.41 91 GLY A CA 1
ATOM 792 C C . GLY A 1 91 ? 21.125 3.466 -12.641 1.00 53.41 91 GLY A C 1
ATOM 793 O O . GLY A 1 91 ? 21.029 4.503 -11.988 1.00 53.41 91 GLY A O 1
ATOM 794 N N . VAL A 1 92 ? 21.998 2.504 -12.304 1.00 53.00 92 VAL A N 1
ATOM 795 C CA . VAL A 1 92 ? 22.940 2.600 -11.164 1.00 53.00 92 VAL A CA 1
ATOM 796 C C . VAL A 1 92 ? 24.340 3.048 -11.608 1.00 53.00 92 VAL A C 1
ATOM 798 O O . VAL A 1 92 ? 25.101 3.576 -10.799 1.00 53.00 92 VAL A O 1
ATOM 801 N N . SER A 1 93 ? 24.685 2.917 -12.892 1.00 46.88 93 SER A N 1
ATOM 802 C CA . SER A 1 93 ? 26.025 3.253 -13.397 1.00 46.88 93 SER A CA 1
ATOM 803 C C . SER A 1 93 ? 26.255 4.743 -13.695 1.00 46.88 93 SER A C 1
ATOM 805 O O . SER A 1 93 ? 27.390 5.119 -13.978 1.00 46.88 93 SER A O 1
ATOM 807 N N . SER A 1 94 ? 25.246 5.618 -13.596 1.00 47.72 94 SER A N 1
ATOM 808 C CA . SER A 1 94 ? 25.390 7.050 -13.922 1.00 47.72 94 SER A CA 1
ATOM 809 C C . SER A 1 94 ? 25.690 7.983 -12.735 1.00 47.72 94 SER A C 1
ATOM 811 O O . SER A 1 94 ? 25.762 9.194 -12.929 1.00 47.72 94 SER A O 1
ATOM 813 N N . THR A 1 95 ? 25.891 7.474 -11.514 1.00 48.16 95 THR A N 1
ATOM 814 C CA . THR A 1 95 ? 26.144 8.300 -10.306 1.00 48.16 95 THR A CA 1
ATOM 815 C C . THR A 1 95 ? 27.425 7.911 -9.570 1.00 48.16 95 THR A C 1
ATOM 817 O O . THR A 1 95 ? 27.448 7.761 -8.350 1.00 48.16 95 THR A O 1
ATOM 820 N N . GLY A 1 96 ? 28.528 7.760 -10.302 1.00 49.88 96 GLY A N 1
ATOM 821 C CA . GLY A 1 96 ? 29.788 7.395 -9.665 1.00 49.88 96 GLY A CA 1
ATOM 822 C C . GLY A 1 96 ? 31.039 7.676 -10.474 1.00 49.88 96 GLY A C 1
ATOM 823 O O . GLY A 1 96 ? 31.832 6.761 -10.604 1.00 49.88 96 GLY A O 1
ATOM 824 N N . MET A 1 97 ? 31.237 8.897 -10.985 1.00 49.88 97 MET A N 1
ATOM 825 C CA . MET A 1 97 ? 32.573 9.381 -11.375 1.00 49.88 97 MET A CA 1
ATOM 826 C C . MET A 1 97 ? 32.676 10.910 -11.244 1.00 49.88 97 MET A C 1
ATOM 828 O O . MET A 1 97 ? 32.436 11.632 -12.205 1.00 49.88 97 MET A O 1
ATOM 832 N N . ALA A 1 98 ? 33.036 11.392 -10.050 1.00 46.97 98 ALA A N 1
ATOM 833 C CA . ALA A 1 98 ? 33.768 12.649 -9.839 1.00 46.97 98 ALA A CA 1
ATOM 834 C C . ALA A 1 98 ? 34.243 12.731 -8.375 1.00 46.97 98 ALA A C 1
ATOM 836 O O . ALA A 1 98 ? 33.516 13.189 -7.496 1.00 46.97 98 ALA A O 1
ATOM 837 N N . GLY A 1 99 ? 35.468 12.280 -8.112 1.00 34.62 99 GLY A N 1
ATOM 838 C CA . GLY A 1 99 ? 36.227 12.619 -6.907 1.00 34.62 99 GLY A CA 1
ATOM 839 C C . GLY A 1 99 ? 37.648 12.988 -7.342 1.00 34.62 99 GLY A C 1
ATOM 840 O O . GLY A 1 99 ? 38.226 12.207 -8.100 1.00 34.62 99 GLY A O 1
ATOM 841 N N . PRO A 1 100 ? 38.179 14.173 -6.984 1.00 55.97 100 PRO A N 1
ATOM 842 C CA . PRO A 1 100 ? 39.484 14.617 -7.455 1.00 55.97 100 PRO A CA 1
ATOM 843 C C . PRO A 1 100 ? 40.621 13.941 -6.677 1.00 55.97 100 PRO A C 1
ATOM 845 O O . PRO A 1 100 ? 40.408 13.421 -5.581 1.00 55.97 100 PRO A O 1
ATOM 848 N N . LEU A 1 101 ? 41.791 13.956 -7.321 1.00 42.59 101 LEU A N 1
ATOM 849 C CA . LEU A 1 101 ? 43.094 13.443 -6.888 1.00 42.59 101 LEU A CA 1
ATOM 850 C C . LEU A 1 101 ? 43.510 13.895 -5.482 1.00 42.59 101 LEU A C 1
ATOM 852 O O . LEU A 1 101 ? 43.259 15.076 -5.149 1.00 42.59 101 LEU A O 1
#

Organism: Trifolium subterraneum (NCBI:txid3900)

Solvent-accessible surface area (backbone atoms only — not comparable to full-atom values): 6324 Å² total; per-residue (Å²): 119,71,63,75,78,43,44,66,57,53,52,50,51,51,48,58,72,65,51,71,74,74,99,62,81,75,55,70,66,37,50,48,55,56,48,55,54,39,64,78,29,57,89,64,71,69,77,52,74,66,53,43,49,52,50,20,70,77,45,74,43,55,58,70,56,52,52,53,47,48,55,52,45,41,76,74,73,62,74,76,52,73,76,50,51,51,60,60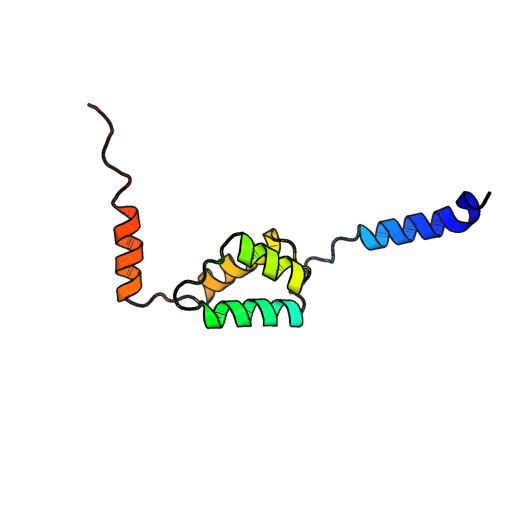,53,62,72,63,70,81,80,78,87,88,78,85,135

Foldseek 3Di:
DVCVVCVVVVVVVVVVVVPPPPPDPADPQLVVLLVVLCVVCLQPLDDDPVRLVVSCVRRVDDSVVSVVVSVVCCVPPRDHDPVVVVVVVVVVPPPDDDDDD

Radius of gyration: 21.77 Å; Cα contacts (8 Å, |Δi|>4): 33; chains: 1; bounding box: 67×33×53 Å

Secondary structure (DSSP, 8-state):
-HHHHHHHHHHHHHHHHH----S-PPPHHHHHHHHHHHHHTSSS----HHHHHHHHHHHT--HHHHHHHHHHHHHHH----HHHHHHHHHTTTTS------

Nearest PDB structures (foldseek):
  6fqp-assembly1_B  TM=9.066E-01  e=2.937E-04  Homo sapiens
  4xrm-assembly1_B  TM=8.566E-01  e=8.891E-04  Homo sapiens
  6fqp-assembly1_A  TM=8.484E-01  e=1.368E-03  Homo sapiens
  1mnm-assembly1_C  TM=8.841E-01  e=7.661E-03  Saccharomyces cerevisiae
  1le8-assembly1_B  TM=7.381E-01  e=2.319E-02  Saccharomyces cerevisiae